Protein AF-A0PY16-F1 (afdb_monomer)

Organism: Clostridium novyi (strain NT) (NCBI:txid386415)

Structure (mmCIF, N/CA/C/O backbone):
data_AF-A0PY16-F1
#
_entry.id   AF-A0PY16-F1
#
loop_
_atom_site.group_PDB
_atom_site.id
_atom_site.type_symbol
_atom_site.label_atom_id
_atom_site.label_alt_id
_atom_site.label_comp_id
_atom_site.label_asym_id
_atom_site.label_entity_id
_atom_site.label_seq_id
_atom_site.pdbx_PDB_ins_code
_atom_site.Cartn_x
_atom_site.Cartn_y
_atom_site.Cartn_z
_atom_site.occupancy
_atom_site.B_iso_or_equiv
_atom_site.auth_seq_id
_atom_site.auth_comp_id
_atom_site.auth_asym_id
_atom_site.auth_atom_id
_atom_site.pdbx_PDB_model_num
ATOM 1 N N . MET A 1 1 ? 17.185 -15.124 4.525 1.00 49.78 1 MET A N 1
ATOM 2 C CA . MET A 1 1 ? 16.261 -14.874 5.662 1.00 49.78 1 MET A CA 1
ATOM 3 C C . MET A 1 1 ? 16.586 -13.587 6.422 1.00 49.78 1 MET A C 1
ATOM 5 O O . MET A 1 1 ? 15.640 -12.938 6.847 1.00 49.78 1 MET A O 1
ATOM 9 N N . SER A 1 2 ? 17.857 -13.184 6.579 1.00 60.91 2 SER A N 1
ATOM 10 C CA . SER A 1 2 ? 18.231 -11.914 7.241 1.00 60.91 2 SER A CA 1
ATOM 11 C C . SER A 1 2 ? 17.640 -10.674 6.563 1.00 60.91 2 SER A C 1
ATOM 13 O O . SER A 1 2 ? 17.243 -9.736 7.236 1.00 60.91 2 SER A O 1
ATOM 15 N N . ASP A 1 3 ? 17.513 -10.705 5.242 1.00 62.47 3 ASP A N 1
ATOM 16 C CA . ASP A 1 3 ? 17.074 -9.577 4.417 1.00 62.47 3 ASP A CA 1
ATOM 17 C C . ASP A 1 3 ? 15.603 -9.182 4.597 1.00 62.47 3 ASP A C 1
ATOM 19 O O . ASP A 1 3 ? 15.263 -8.004 4.697 1.00 62.47 3 ASP A O 1
ATOM 23 N N . ILE A 1 4 ? 14.713 -10.171 4.711 1.00 62.31 4 ILE A N 1
ATOM 24 C CA . ILE A 1 4 ? 13.287 -9.930 4.974 1.00 62.31 4 ILE A CA 1
ATOM 25 C C . ILE A 1 4 ? 13.120 -9.353 6.382 1.00 62.31 4 ILE A C 1
ATOM 27 O O . ILE A 1 4 ? 12.381 -8.394 6.588 1.00 62.31 4 ILE A O 1
ATOM 31 N N . VAL A 1 5 ? 13.858 -9.900 7.350 1.00 68.94 5 VAL A N 1
ATOM 32 C CA . VAL A 1 5 ? 13.837 -9.441 8.742 1.00 68.94 5 VAL A CA 1
ATOM 33 C C . VAL A 1 5 ? 14.320 -7.989 8.841 1.00 68.94 5 VAL A C 1
ATOM 35 O O . VAL A 1 5 ? 13.646 -7.176 9.470 1.00 68.94 5 VAL A O 1
ATOM 38 N N . SER A 1 6 ? 15.399 -7.626 8.144 1.00 73.00 6 SER A N 1
ATOM 39 C CA . SER A 1 6 ? 15.928 -6.253 8.109 1.00 73.00 6 SER A CA 1
ATOM 40 C C . SER A 1 6 ? 14.952 -5.220 7.544 1.00 73.00 6 SER A C 1
ATOM 42 O O . SER A 1 6 ? 15.006 -4.060 7.938 1.00 73.00 6 SER A O 1
ATOM 44 N N . ASN A 1 7 ? 14.034 -5.628 6.666 1.00 69.56 7 ASN A N 1
ATOM 45 C CA . ASN A 1 7 ? 13.058 -4.724 6.063 1.00 69.56 7 ASN A CA 1
ATOM 46 C C . ASN A 1 7 ? 11.702 -4.689 6.790 1.00 69.56 7 ASN A C 1
ATOM 48 O O . ASN A 1 7 ? 10.999 -3.680 6.749 1.00 69.56 7 ASN A O 1
ATOM 52 N N . VAL A 1 8 ? 11.330 -5.765 7.488 1.00 75.88 8 VAL A N 1
ATOM 53 C CA . VAL A 1 8 ? 10.088 -5.829 8.278 1.00 75.88 8 VAL A CA 1
ATOM 54 C C . VAL A 1 8 ? 10.267 -5.183 9.656 1.00 75.88 8 VAL A C 1
ATOM 56 O O . VAL A 1 8 ? 9.345 -4.530 10.147 1.00 75.88 8 VAL A O 1
ATOM 59 N N . ILE A 1 9 ? 11.455 -5.296 10.266 1.00 84.12 9 ILE A N 1
ATOM 60 C CA . ILE A 1 9 ? 11.765 -4.696 11.577 1.00 84.12 9 ILE A CA 1
ATOM 61 C C . ILE A 1 9 ? 11.457 -3.189 11.627 1.00 84.12 9 ILE A C 1
ATOM 63 O O . ILE A 1 9 ? 10.772 -2.777 12.563 1.00 84.12 9 ILE A O 1
ATOM 67 N N . PRO A 1 10 ? 11.881 -2.356 10.655 1.00 85.19 10 PRO A N 1
ATOM 68 C CA . PRO A 1 10 ? 11.582 -0.926 10.663 1.00 85.19 10 PRO A CA 1
ATOM 69 C C . PRO A 1 10 ? 10.081 -0.631 10.693 1.00 85.19 10 PRO A C 1
ATOM 71 O O . PRO A 1 10 ? 9.645 0.255 11.424 1.00 85.19 10 PRO A O 1
ATOM 74 N N . ILE A 1 11 ? 9.284 -1.403 9.946 1.00 82.44 11 ILE A N 1
ATOM 75 C CA . ILE A 1 11 ? 7.826 -1.241 9.878 1.00 82.44 11 ILE A CA 1
ATOM 76 C C . ILE A 1 11 ? 7.203 -1.577 11.234 1.00 82.44 11 ILE A C 1
ATOM 78 O O . ILE A 1 11 ? 6.407 -0.803 11.762 1.00 82.44 11 ILE A O 1
ATOM 82 N N . VAL A 1 12 ? 7.600 -2.704 11.830 1.00 85.00 12 VAL A N 1
ATOM 83 C CA . VAL A 1 12 ? 7.107 -3.128 13.148 1.00 85.00 12 VAL A CA 1
ATOM 84 C C . VAL A 1 12 ? 7.503 -2.120 14.230 1.00 85.00 12 VAL A C 1
ATOM 86 O O . VAL A 1 12 ? 6.663 -1.741 15.044 1.00 85.00 12 VAL A O 1
ATOM 89 N N . LEU A 1 13 ? 8.744 -1.625 14.214 1.00 88.88 13 LEU A N 1
ATOM 90 C CA . LEU A 1 13 ? 9.211 -0.597 15.148 1.00 88.88 13 LEU A CA 1
ATOM 91 C C . LEU A 1 13 ? 8.418 0.705 15.009 1.00 88.88 13 LEU A C 1
ATOM 93 O O . LEU A 1 13 ? 8.027 1.281 16.022 1.00 88.88 13 LEU A O 1
ATOM 97 N N . LEU A 1 14 ? 8.128 1.142 13.781 1.00 86.81 14 LEU A N 1
ATOM 98 C CA . LEU A 1 14 ? 7.287 2.312 13.517 1.00 86.81 14 LEU A CA 1
ATOM 99 C C . LEU A 1 14 ? 5.862 2.134 14.048 1.00 86.81 14 LEU A C 1
ATOM 101 O O . LEU A 1 14 ? 5.330 3.052 14.670 1.00 86.81 14 LEU A O 1
ATOM 105 N N . ILE A 1 15 ? 5.254 0.958 13.856 1.00 87.19 15 ILE A N 1
ATOM 106 C CA . ILE A 1 15 ? 3.916 0.651 14.388 1.00 87.19 15 ILE A CA 1
ATOM 107 C C . ILE A 1 15 ? 3.931 0.694 15.921 1.00 87.19 15 ILE A C 1
ATOM 109 O O . ILE A 1 15 ? 3.083 1.350 16.528 1.00 87.19 15 ILE A O 1
ATOM 113 N N . CYS A 1 16 ? 4.918 0.054 16.554 1.00 90.06 16 CYS A N 1
ATOM 114 C CA . CYS A 1 16 ? 5.086 0.075 18.007 1.00 90.06 16 CYS A CA 1
ATOM 115 C C . CYS A 1 16 ? 5.311 1.497 18.539 1.00 90.06 16 CYS A C 1
ATOM 117 O O . CYS A 1 16 ? 4.744 1.878 19.562 1.00 90.06 16 CYS A O 1
ATOM 119 N N . PHE A 1 17 ? 6.096 2.308 17.832 1.00 88.94 17 PHE A N 1
ATOM 120 C CA . PHE A 1 17 ? 6.335 3.701 18.187 1.00 88.94 17 PHE A CA 1
ATOM 121 C C . PHE A 1 17 ? 5.065 4.553 18.060 1.00 88.94 17 PHE A C 1
ATOM 123 O O . PHE A 1 17 ? 4.746 5.326 18.963 1.00 88.94 17 PHE A O 1
ATOM 130 N N . GLY A 1 18 ? 4.284 4.357 16.995 1.00 86.00 18 GLY A N 1
ATOM 131 C CA . GLY A 1 18 ? 2.977 4.994 16.831 1.00 86.00 18 GLY A CA 1
ATOM 132 C C . GLY A 1 18 ? 2.004 4.620 17.953 1.00 86.00 18 GLY A C 1
ATOM 133 O O . GLY A 1 18 ? 1.316 5.488 18.494 1.00 86.00 18 GLY A O 1
ATOM 134 N N . TYR A 1 19 ? 1.997 3.350 18.367 1.00 86.88 19 TYR A N 1
ATOM 135 C CA . TYR A 1 19 ? 1.224 2.896 19.522 1.00 86.88 19 TYR A CA 1
ATOM 136 C C . TYR A 1 19 ? 1.684 3.569 20.823 1.00 86.88 19 TYR A C 1
ATOM 138 O O . TYR A 1 19 ? 0.854 4.029 21.603 1.00 86.88 19 TYR A O 1
ATOM 146 N N . PHE A 1 20 ? 2.996 3.697 21.040 1.00 88.62 20 PHE A N 1
ATOM 147 C CA . PHE A 1 20 ? 3.558 4.355 22.221 1.00 88.62 20 PHE A CA 1
ATOM 148 C C . PHE A 1 20 ? 3.207 5.848 22.300 1.00 88.62 20 PHE A C 1
ATOM 150 O O . PHE A 1 20 ? 2.862 6.345 23.372 1.00 88.62 20 PHE A O 1
ATOM 157 N N . ILE A 1 21 ? 3.243 6.559 21.169 1.00 86.81 21 ILE A N 1
ATOM 158 C CA . ILE A 1 21 ? 2.816 7.963 21.086 1.00 86.81 21 ILE A CA 1
ATOM 159 C C . ILE A 1 21 ? 1.330 8.104 21.429 1.00 86.81 21 ILE A C 1
ATOM 161 O O . ILE A 1 21 ? 0.960 9.019 22.165 1.00 86.81 21 ILE A O 1
ATOM 165 N N . ARG A 1 22 ? 0.491 7.184 20.933 1.00 81.75 22 ARG A N 1
ATOM 166 C CA . ARG A 1 22 ? -0.944 7.159 21.241 1.00 81.75 22 ARG A CA 1
ATOM 167 C C . ARG A 1 22 ? -1.204 6.859 22.715 1.00 81.75 22 ARG A C 1
ATOM 169 O O . ARG A 1 22 ? -2.046 7.505 23.317 1.00 81.75 22 ARG A O 1
ATOM 176 N N . TYR A 1 23 ? -0.464 5.919 23.301 1.00 80.81 23 TYR A N 1
ATOM 177 C CA . TYR A 1 23 ? -0.581 5.580 24.721 1.00 80.81 23 TYR A CA 1
ATOM 178 C C . TYR A 1 23 ? -0.240 6.761 25.643 1.00 80.81 23 TYR A C 1
ATOM 180 O O . TYR A 1 23 ? -0.782 6.869 26.737 1.00 80.81 23 TYR A O 1
ATOM 188 N N . LYS A 1 24 ? 0.653 7.657 25.208 1.00 84.94 24 LYS A N 1
ATOM 189 C CA . LYS A 1 24 ? 1.035 8.858 25.961 1.00 84.94 24 LYS A CA 1
ATOM 190 C C . LYS A 1 24 ? 0.152 10.084 25.696 1.00 84.94 24 LYS A C 1
ATOM 192 O O . LYS A 1 24 ? 0.497 11.149 26.199 1.00 84.94 24 LYS A O 1
ATOM 197 N N . ASP A 1 25 ? -0.906 9.966 24.885 1.00 79.56 25 ASP A N 1
ATOM 198 C CA . ASP A 1 25 ? -1.737 11.094 24.416 1.00 79.56 25 ASP A CA 1
ATOM 199 C C . ASP A 1 25 ? -0.906 12.281 23.879 1.00 79.56 25 ASP A C 1
ATOM 201 O O . ASP A 1 25 ? -1.304 13.443 23.913 1.00 79.56 25 ASP A O 1
ATOM 205 N N . MET A 1 26 ? 0.289 11.987 23.351 1.00 81.12 26 MET A N 1
ATOM 206 C CA . MET A 1 26 ? 1.243 13.009 22.906 1.00 81.12 26 MET A CA 1
ATOM 207 C C . MET A 1 26 ? 0.754 13.745 21.649 1.00 81.12 26 MET A C 1
ATOM 209 O O . MET A 1 26 ? 1.232 14.835 21.342 1.00 81.12 26 MET A O 1
ATOM 213 N N . LEU A 1 27 ? -0.175 13.130 20.911 1.00 81.56 27 LEU A N 1
ATOM 214 C CA . LEU A 1 27 ? -0.834 13.683 19.735 1.00 81.56 27 LEU A CA 1
ATOM 215 C C . LEU A 1 27 ? -2.341 13.682 19.976 1.00 81.56 27 LEU A C 1
ATOM 217 O O . LEU A 1 27 ? -2.953 12.619 20.062 1.00 81.56 27 LEU A O 1
ATOM 221 N N . THR A 1 28 ? -2.936 14.870 20.028 1.00 85.19 28 THR A N 1
ATOM 222 C CA . THR A 1 28 ? -4.392 15.016 20.093 1.00 85.19 28 THR A CA 1
ATOM 223 C C . THR A 1 28 ? -5.049 14.495 18.813 1.00 85.19 28 THR A C 1
ATOM 225 O O . THR A 1 28 ? -4.438 14.472 17.737 1.00 85.19 28 THR A O 1
ATOM 228 N N . GLU A 1 29 ? -6.319 14.089 18.904 1.00 84.19 29 GLU A N 1
ATOM 229 C CA . GLU A 1 29 ? -7.056 13.561 17.748 1.00 84.19 29 GLU A CA 1
ATOM 230 C C . GLU A 1 29 ? -7.085 14.532 16.561 1.00 84.19 29 GLU A C 1
ATOM 232 O O . GLU A 1 29 ? -7.016 14.101 15.409 1.00 84.19 29 GLU A O 1
ATOM 237 N N . ASP A 1 30 ? -7.142 15.838 16.824 1.00 85.44 30 ASP A N 1
ATOM 238 C CA . ASP A 1 30 ? -7.157 16.867 15.782 1.00 85.44 30 ASP A CA 1
ATOM 239 C C . ASP A 1 30 ? -5.823 16.951 15.035 1.00 85.44 30 ASP A C 1
ATOM 241 O O . ASP A 1 30 ? -5.801 17.045 13.805 1.00 85.44 30 ASP A O 1
ATOM 245 N N . VAL A 1 31 ? -4.703 16.820 15.752 1.00 87.19 31 VAL A N 1
ATOM 246 C CA . VAL A 1 31 ? -3.371 16.756 15.137 1.00 87.19 31 VAL A CA 1
ATOM 247 C C . VAL A 1 31 ? -3.234 15.473 14.318 1.00 87.19 31 VAL A C 1
ATOM 249 O O . VAL A 1 31 ? -2.752 15.516 13.187 1.00 87.19 31 VAL A O 1
ATOM 252 N N . MET A 1 32 ? -3.729 14.339 14.824 1.00 85.44 32 MET A N 1
ATOM 253 C CA . MET A 1 32 ? -3.724 13.072 14.085 1.00 85.44 32 MET A CA 1
ATOM 254 C C . MET A 1 32 ? -4.561 13.148 12.798 1.00 85.44 32 MET A C 1
ATOM 256 O O . MET A 1 32 ? -4.142 12.643 11.753 1.00 85.44 32 MET A O 1
ATOM 260 N N . LYS A 1 33 ? -5.725 13.811 12.837 1.00 87.19 33 LYS A N 1
ATOM 261 C CA . LYS A 1 33 ? -6.545 14.082 11.644 1.00 87.19 33 LYS A CA 1
ATOM 262 C C . LYS A 1 33 ? -5.799 14.965 10.643 1.00 87.19 33 LYS A C 1
ATOM 264 O O . LYS A 1 33 ? -5.798 14.645 9.455 1.00 87.19 33 LYS A O 1
ATOM 269 N N . GLY A 1 34 ? -5.132 16.022 11.110 1.00 88.50 34 GLY A N 1
ATOM 270 C CA . GLY A 1 34 ? -4.319 16.906 10.271 1.00 88.50 34 GLY A CA 1
ATOM 271 C C . GLY A 1 34 ? -3.166 16.173 9.579 1.00 88.50 34 GLY A C 1
ATOM 272 O O . GLY A 1 34 ? -3.021 16.263 8.361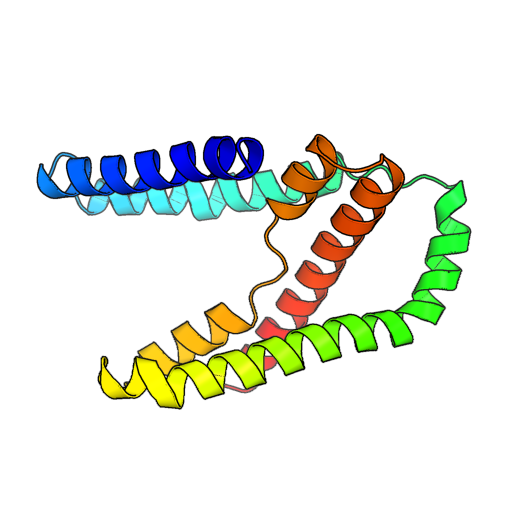 1.00 88.50 34 GLY A O 1
ATOM 273 N N . ILE A 1 35 ? -2.404 15.371 10.331 1.00 86.94 35 ILE A N 1
ATOM 274 C CA . ILE A 1 35 ? -1.311 14.548 9.789 1.00 86.94 35 ILE A CA 1
ATOM 275 C C . ILE A 1 35 ? -1.852 13.558 8.754 1.00 86.94 35 ILE A C 1
ATOM 277 O O . ILE A 1 35 ? -1.312 13.462 7.653 1.00 86.94 35 ILE A O 1
ATOM 281 N N . LYS A 1 36 ? -2.950 12.854 9.061 1.00 83.88 36 LYS A N 1
ATOM 282 C CA . LYS A 1 36 ? -3.566 11.906 8.123 1.00 83.88 36 LYS A CA 1
ATOM 283 C C . LYS A 1 36 ? -3.996 12.593 6.825 1.00 83.88 36 LYS A C 1
ATOM 285 O O . LYS A 1 36 ? -3.787 12.031 5.755 1.00 83.88 36 LYS A O 1
ATOM 290 N N . LYS A 1 37 ? -4.547 13.806 6.907 1.00 88.94 37 LYS A N 1
ATOM 291 C CA . LYS A 1 37 ? -4.948 14.580 5.729 1.00 88.94 37 LYS A CA 1
ATOM 292 C C . LYS A 1 37 ? -3.755 14.919 4.834 1.00 88.94 37 LYS A C 1
ATOM 294 O O . LYS A 1 37 ? -3.838 14.724 3.633 1.00 88.94 37 LYS A O 1
ATOM 299 N N . ILE A 1 38 ? -2.626 15.332 5.411 1.00 88.81 38 ILE A N 1
ATOM 300 C CA . ILE A 1 38 ? -1.384 15.583 4.656 1.00 88.81 38 ILE A CA 1
ATOM 301 C C . ILE A 1 38 ? -0.908 14.308 3.949 1.00 88.81 38 ILE A C 1
ATOM 303 O O . ILE A 1 38 ? -0.571 14.342 2.767 1.00 88.81 38 ILE A O 1
ATOM 307 N N . VAL A 1 39 ? -0.913 13.172 4.650 1.00 85.00 39 VAL A N 1
ATOM 308 C CA . VAL A 1 39 ? -0.495 11.891 4.063 1.00 85.00 39 VAL A CA 1
ATOM 309 C C . VAL A 1 39 ? -1.393 11.510 2.884 1.00 85.00 39 VAL A C 1
ATOM 311 O O . VAL A 1 39 ? -0.888 11.113 1.836 1.00 85.00 39 VAL A O 1
ATOM 314 N N . ILE A 1 40 ? -2.712 11.648 3.037 1.00 82.06 40 ILE A N 1
ATOM 315 C CA . ILE A 1 40 ? -3.678 11.249 2.008 1.00 82.06 40 ILE A CA 1
ATOM 316 C C . ILE A 1 40 ? -3.683 12.222 0.822 1.00 82.06 40 ILE A C 1
ATOM 318 O O . ILE A 1 40 ? -3.642 11.771 -0.318 1.00 82.06 40 ILE A O 1
ATOM 322 N N . ASP A 1 41 ? -3.700 13.530 1.073 1.00 82.50 41 ASP A N 1
ATOM 323 C CA . ASP A 1 41 ? -3.899 14.541 0.027 1.00 82.50 41 ASP A CA 1
ATOM 324 C C . ASP A 1 41 ? -2.595 14.909 -0.699 1.00 82.50 41 ASP A C 1
ATOM 326 O O . ASP A 1 41 ? -2.636 15.377 -1.834 1.00 82.50 41 ASP A O 1
ATOM 330 N N . ILE A 1 42 ? -1.434 14.721 -0.058 1.00 83.00 42 ILE A N 1
ATOM 331 C CA . ILE A 1 42 ? -0.132 15.138 -0.602 1.00 83.00 42 ILE A CA 1
ATOM 332 C C . ILE A 1 42 ? 0.777 13.932 -0.812 1.00 83.00 42 ILE A C 1
ATOM 334 O O . ILE A 1 42 ? 1.234 13.700 -1.931 1.00 83.00 42 ILE A O 1
ATOM 338 N N . SER 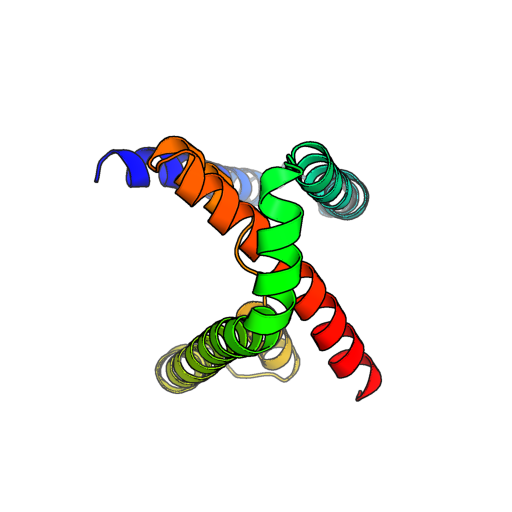A 1 43 ? 1.049 13.149 0.237 1.00 79.50 43 SER A N 1
ATOM 339 C CA . SER A 1 43 ? 2.042 12.070 0.145 1.00 79.50 43 SER A CA 1
ATOM 340 C C . SER A 1 43 ? 1.604 10.947 -0.794 1.00 79.50 43 SER A C 1
ATOM 342 O O . SER A 1 43 ? 2.419 10.502 -1.597 1.00 79.50 43 SER A O 1
ATOM 344 N N . LEU A 1 44 ? 0.340 10.506 -0.744 1.00 73.00 44 LEU A N 1
ATOM 345 C CA . LEU A 1 44 ? -0.155 9.444 -1.630 1.00 73.00 44 LEU A CA 1
ATOM 346 C C . LEU A 1 44 ? -0.089 9.845 -3.121 1.00 73.00 44 LEU A C 1
ATOM 348 O O . LEU A 1 44 ? 0.526 9.100 -3.889 1.00 73.00 44 LEU A O 1
ATOM 352 N N . PRO A 1 45 ? -0.618 11.010 -3.556 1.00 73.38 45 PRO A N 1
ATOM 353 C CA . PRO A 1 45 ? -0.447 11.473 -4.932 1.00 73.38 45 PRO A CA 1
ATOM 354 C C . PRO A 1 45 ? 1.015 11.679 -5.327 1.00 73.38 45 PRO A C 1
ATOM 356 O O . PRO A 1 45 ? 1.391 11.338 -6.445 1.00 73.38 45 PRO A O 1
ATOM 359 N N . ALA A 1 46 ? 1.853 12.198 -4.424 1.00 73.50 46 ALA A N 1
ATOM 360 C CA . ALA A 1 46 ? 3.272 12.404 -4.699 1.00 73.50 46 ALA A CA 1
ATOM 361 C C . ALA A 1 46 ? 4.009 11.080 -4.928 1.00 73.50 46 ALA A C 1
ATOM 363 O O . ALA A 1 46 ? 4.803 10.989 -5.857 1.00 73.50 46 ALA A O 1
ATOM 364 N N . ILE A 1 47 ? 3.727 10.043 -4.133 1.00 70.12 47 ILE A N 1
ATOM 365 C CA . ILE A 1 47 ? 4.309 8.709 -4.327 1.00 70.12 47 ILE A CA 1
ATOM 366 C C . ILE A 1 47 ? 3.879 8.140 -5.677 1.00 70.12 47 ILE A C 1
ATOM 368 O O . ILE A 1 47 ? 4.738 7.707 -6.438 1.00 70.12 47 ILE A O 1
ATOM 372 N N . LEU A 1 48 ? 2.585 8.207 -6.012 1.00 62.81 48 LEU A N 1
ATOM 373 C CA . LEU A 1 48 ? 2.092 7.780 -7.325 1.00 62.81 48 LEU A CA 1
ATOM 374 C C . LEU A 1 48 ? 2.808 8.527 -8.454 1.00 62.81 48 LEU A C 1
ATOM 376 O O . LEU A 1 48 ? 3.268 7.911 -9.411 1.00 62.81 48 LEU A O 1
ATOM 380 N N . PHE A 1 49 ? 2.950 9.845 -8.324 1.00 71.44 49 PHE A N 1
ATOM 381 C CA . PHE A 1 49 ? 3.643 10.673 -9.304 1.00 71.44 49 PHE A CA 1
ATOM 382 C C . PHE A 1 49 ? 5.124 1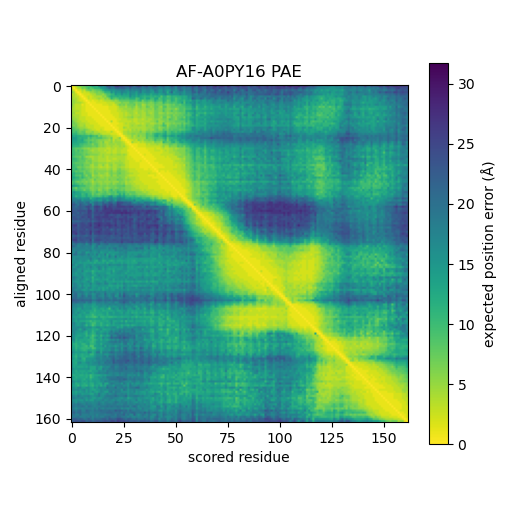0.299 -9.440 1.00 71.44 49 PHE A C 1
ATOM 384 O O . PHE A 1 49 ? 5.614 10.156 -10.554 1.00 71.44 49 PHE A O 1
ATOM 391 N N . ILE A 1 50 ? 5.830 10.075 -8.329 1.00 65.25 50 ILE A N 1
ATOM 392 C CA . ILE A 1 50 ? 7.227 9.617 -8.320 1.00 65.25 50 ILE A CA 1
ATOM 393 C C . ILE A 1 50 ? 7.347 8.242 -8.985 1.00 65.25 50 ILE A C 1
ATOM 395 O O . ILE A 1 50 ? 8.279 8.023 -9.756 1.00 6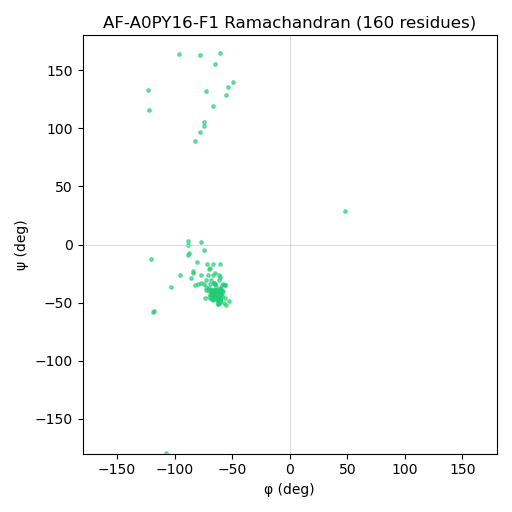5.25 50 ILE A O 1
ATOM 399 N N . THR A 1 51 ? 6.413 7.325 -8.726 1.00 62.53 51 THR A N 1
ATOM 400 C CA . THR A 1 51 ? 6.360 6.017 -9.392 1.00 62.53 51 THR A CA 1
ATOM 401 C C . THR A 1 51 ? 6.166 6.172 -10.900 1.00 62.53 51 THR A C 1
ATOM 403 O O . THR A 1 51 ? 6.869 5.516 -11.661 1.00 62.53 51 THR A O 1
ATOM 406 N N . PHE A 1 52 ? 5.286 7.076 -11.342 1.00 62.41 52 PHE A N 1
ATOM 407 C CA . PHE A 1 52 ? 5.096 7.369 -12.766 1.00 62.41 52 PHE A CA 1
ATOM 408 C C . PHE A 1 52 ? 6.309 8.051 -13.412 1.00 62.41 52 PHE A C 1
ATOM 410 O O . PHE A 1 52 ? 6.642 7.734 -14.546 1.00 62.41 52 PHE A O 1
ATOM 417 N N . VAL A 1 53 ? 6.984 8.974 -12.723 1.00 67.25 53 VAL A N 1
ATOM 418 C CA . VAL A 1 53 ? 8.155 9.690 -13.264 1.00 67.25 53 VAL A CA 1
ATOM 419 C C . VAL A 1 53 ? 9.386 8.790 -13.352 1.00 67.25 53 VAL A C 1
ATOM 421 O O . VAL A 1 53 ? 10.124 8.864 -14.328 1.00 67.25 53 VAL A O 1
ATOM 424 N N . ASN A 1 54 ? 9.598 7.919 -12.362 1.00 61.69 54 ASN A N 1
ATOM 425 C CA . ASN A 1 54 ? 10.680 6.929 -12.386 1.00 61.69 54 ASN A CA 1
ATOM 426 C C . ASN A 1 54 ? 10.373 5.731 -13.299 1.00 61.69 54 ASN A C 1
ATOM 428 O O . ASN A 1 54 ? 11.159 4.787 -13.370 1.00 61.69 54 ASN A O 1
ATOM 432 N N . MET A 1 55 ? 9.229 5.740 -13.984 1.00 63.81 55 MET A N 1
ATOM 433 C CA . MET A 1 55 ? 8.887 4.727 -14.967 1.00 63.81 55 MET A CA 1
ATOM 434 C C . MET A 1 55 ? 9.713 4.960 -16.239 1.00 63.81 55 MET A C 1
ATOM 436 O O . MET A 1 55 ? 9.414 5.831 -17.055 1.00 63.81 55 MET A O 1
ATOM 440 N N . GLU A 1 56 ? 10.763 4.165 -16.433 1.00 56.22 56 GLU A N 1
ATOM 441 C CA . GLU A 1 56 ? 11.528 4.174 -17.679 1.00 56.22 56 GLU A CA 1
ATOM 442 C C . GLU A 1 56 ? 10.779 3.406 -18.776 1.00 56.22 56 GLU A C 1
ATOM 444 O O . GLU A 1 56 ? 10.867 2.184 -18.895 1.00 56.22 56 GLU A O 1
ATOM 449 N N . ILE A 1 57 ? 10.048 4.126 -19.628 1.00 53.41 57 ILE A N 1
ATOM 450 C CA .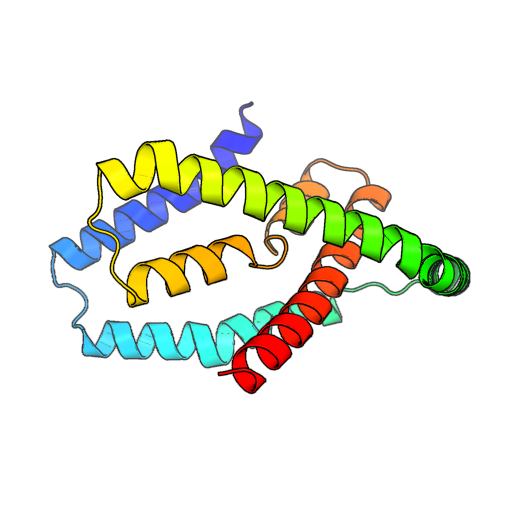 ILE A 1 57 ? 9.428 3.533 -20.818 1.00 53.41 57 ILE A CA 1
ATOM 451 C C . ILE A 1 57 ? 10.477 3.446 -21.940 1.00 53.41 57 ILE A C 1
ATOM 453 O O . ILE A 1 57 ? 10.621 4.370 -22.746 1.00 53.41 57 ILE A O 1
ATOM 457 N N . ARG A 1 58 ? 11.242 2.342 -22.015 1.00 52.97 58 ARG A N 1
ATOM 458 C CA . ARG A 1 58 ? 12.177 2.120 -23.140 1.00 52.97 58 ARG A CA 1
ATOM 459 C C . ARG A 1 58 ? 11.414 1.763 -24.424 1.00 52.97 58 ARG A C 1
ATOM 461 O O . ARG A 1 58 ? 10.565 0.875 -24.437 1.00 52.97 58 ARG A O 1
ATOM 468 N N . LYS A 1 59 ? 11.754 2.430 -25.538 1.00 54.38 59 LYS A N 1
ATOM 469 C CA . LYS A 1 59 ? 11.112 2.260 -26.864 1.00 54.38 59 LYS A CA 1
ATOM 470 C C . LYS A 1 59 ? 11.247 0.845 -27.441 1.00 54.38 59 LYS A C 1
ATOM 472 O O . LYS A 1 59 ? 10.381 0.413 -28.196 1.00 54.38 59 LYS A O 1
ATOM 477 N N . GLU A 1 60 ? 12.287 0.114 -27.055 1.00 58.09 60 GLU A N 1
ATOM 478 C CA . GLU A 1 60 ? 12.491 -1.297 -27.418 1.00 58.09 60 GLU A CA 1
ATOM 479 C C . GLU A 1 60 ? 11.426 -2.213 -26.790 1.00 58.09 60 GLU A C 1
ATOM 481 O O . GLU A 1 60 ? 11.035 -3.209 -27.397 1.00 58.09 60 GLU A O 1
ATOM 486 N N . TYR A 1 61 ? 10.838 -1.814 -25.654 1.00 54.19 61 TYR A N 1
ATOM 487 C CA . TYR A 1 61 ? 9.678 -2.484 -25.073 1.00 54.19 61 TYR A CA 1
ATOM 488 C C . TYR A 1 61 ? 8.348 -1.958 -25.590 1.00 54.19 61 TYR A C 1
ATOM 490 O O . TYR A 1 61 ? 7.333 -2.484 -25.179 1.00 54.19 61 TYR A O 1
ATOM 498 N N . PHE A 1 62 ? 8.282 -0.969 -26.483 1.00 51.81 62 PHE A N 1
ATOM 499 C CA . PHE A 1 62 ? 6.995 -0.454 -26.980 1.00 51.81 62 PHE A CA 1
ATOM 500 C C . PHE A 1 62 ? 6.332 -1.429 -27.967 1.00 51.81 62 PHE A C 1
ATOM 502 O O . PHE A 1 62 ? 5.113 -1.589 -27.979 1.00 51.81 62 PHE A O 1
ATOM 509 N N . VAL A 1 63 ? 7.141 -2.143 -28.757 1.00 57.03 63 VAL A N 1
ATOM 510 C CA . VAL A 1 63 ? 6.677 -3.248 -29.615 1.00 57.03 63 VAL A CA 1
ATOM 511 C C . VAL A 1 63 ? 6.295 -4.455 -28.758 1.00 57.03 63 VAL A C 1
ATOM 513 O O . VAL A 1 63 ? 5.256 -5.068 -28.991 1.00 57.03 63 VAL A O 1
ATOM 516 N N . ILE A 1 64 ? 7.072 -4.729 -27.703 1.00 53.94 64 ILE A N 1
ATOM 517 C CA . ILE A 1 64 ? 6.725 -5.721 -26.678 1.00 53.94 64 ILE A CA 1
ATOM 518 C C . ILE A 1 64 ? 5.472 -5.288 -25.917 1.00 53.94 64 ILE A C 1
ATOM 520 O O . ILE A 1 64 ? 4.680 -6.156 -25.605 1.00 53.94 64 ILE A O 1
ATOM 524 N N . MET A 1 65 ? 5.237 -3.991 -25.692 1.00 48.59 65 MET A N 1
ATOM 525 C CA . MET A 1 65 ? 4.076 -3.389 -25.023 1.00 48.59 65 MET A CA 1
ATOM 526 C C . MET A 1 65 ? 2.821 -3.548 -25.872 1.00 48.59 65 MET A C 1
ATOM 528 O O . MET A 1 65 ? 1.790 -3.944 -25.363 1.00 48.59 65 MET A O 1
ATOM 532 N N . ILE A 1 66 ? 2.897 -3.309 -27.182 1.00 53.16 66 ILE A N 1
ATOM 533 C CA . ILE A 1 66 ? 1.776 -3.534 -28.108 1.00 53.16 66 ILE A CA 1
ATOM 534 C C . ILE A 1 66 ? 1.492 -5.038 -28.266 1.00 53.16 66 ILE A C 1
ATOM 536 O O . ILE A 1 66 ? 0.333 -5.453 -28.239 1.00 53.16 66 ILE A O 1
ATOM 540 N N . ALA A 1 67 ? 2.529 -5.879 -28.329 1.00 54.91 67 ALA A N 1
ATOM 541 C CA . ALA A 1 67 ? 2.377 -7.333 -28.262 1.00 54.91 67 ALA A CA 1
ATOM 542 C C . ALA A 1 67 ? 1.840 -7.795 -26.891 1.00 54.91 67 ALA A C 1
ATOM 544 O O . ALA A 1 67 ? 1.027 -8.716 -26.826 1.00 54.91 67 ALA A O 1
ATOM 545 N N . THR A 1 68 ? 2.209 -7.117 -25.799 1.00 50.31 68 THR A N 1
ATOM 546 C CA . THR A 1 68 ? 1.676 -7.368 -24.455 1.00 50.31 68 THR A CA 1
ATOM 547 C C . THR A 1 68 ? 0.328 -6.729 -24.218 1.00 50.31 68 THR A C 1
ATOM 549 O O . THR A 1 68 ? -0.335 -7.179 -23.311 1.00 50.31 68 THR A O 1
ATOM 552 N N . VAL A 1 69 ? -0.144 -5.789 -25.037 1.00 51.97 69 VAL A N 1
ATOM 553 C CA . VAL A 1 69 ? -1.547 -5.351 -25.079 1.00 51.97 69 VAL A CA 1
ATOM 554 C C . VAL A 1 69 ? -2.412 -6.433 -25.731 1.00 51.97 69 VAL A C 1
ATOM 556 O O . VAL A 1 69 ? -3.547 -6.654 -25.323 1.00 51.97 69 VAL A O 1
ATOM 559 N N . PHE A 1 70 ? -1.856 -7.207 -26.663 1.00 53.84 70 PHE A N 1
ATOM 560 C CA . PHE A 1 70 ? -2.475 -8.455 -27.114 1.00 53.84 70 PHE A CA 1
ATOM 561 C C . PHE A 1 70 ? -2.373 -9.567 -26.049 1.00 53.84 70 PHE A C 1
ATOM 563 O O . PHE A 1 70 ? -3.341 -10.293 -25.829 1.00 53.84 70 PHE A O 1
ATOM 570 N N . LEU A 1 71 ? -1.264 -9.642 -25.295 1.00 51.50 71 LEU A N 1
ATOM 571 C CA . LEU A 1 71 ? -1.193 -10.435 -24.057 1.00 51.50 71 LEU A CA 1
ATOM 572 C C . LEU A 1 71 ? -1.931 -9.787 -22.876 1.00 51.50 71 LEU A C 1
ATOM 574 O O . LEU A 1 71 ? -2.040 -10.450 -21.860 1.00 51.50 71 LEU A O 1
ATOM 578 N N . LEU A 1 72 ? -2.491 -8.571 -22.951 1.00 51.44 72 LEU A N 1
ATOM 579 C CA . LEU A 1 72 ? -3.205 -7.942 -21.827 1.00 51.44 72 LEU A CA 1
ATOM 580 C C . LEU A 1 72 ? -4.512 -8.680 -21.593 1.00 51.44 72 LEU A C 1
ATOM 582 O O . LEU A 1 72 ? -5.018 -8.659 -20.484 1.00 51.44 72 LEU A O 1
ATOM 586 N N . PHE A 1 73 ? -5.018 -9.406 -22.589 1.00 55.81 73 PHE A N 1
ATOM 587 C CA . PHE A 1 73 ? -6.064 -10.404 -22.391 1.00 55.81 73 PHE A CA 1
ATOM 588 C C . PHE A 1 73 ? -5.584 -11.585 -21.524 1.00 55.81 73 PHE A C 1
ATOM 590 O O . PHE A 1 73 ? -6.311 -12.043 -20.646 1.00 55.81 73 PHE A O 1
ATOM 597 N N . ALA A 1 74 ? -4.337 -12.037 -21.698 1.00 53.12 74 ALA A N 1
ATOM 598 C CA . ALA A 1 74 ? -3.691 -13.035 -20.838 1.00 53.12 74 ALA A CA 1
ATOM 599 C C . ALA A 1 74 ? -3.212 -12.450 -19.488 1.00 53.12 74 ALA A C 1
ATOM 601 O O . ALA A 1 74 ? -3.161 -13.147 -18.479 1.00 53.12 74 ALA A O 1
ATOM 602 N N . PHE A 1 75 ? -2.918 -11.153 -19.425 1.00 52.97 75 PHE A N 1
ATOM 603 C CA . PHE A 1 75 ? -2.549 -10.436 -18.208 1.00 52.97 75 PHE A CA 1
ATOM 604 C C . PHE A 1 75 ? -3.788 -10.094 -17.377 1.00 52.97 75 PHE A C 1
ATOM 606 O O . PHE A 1 75 ? -3.757 -10.185 -16.156 1.00 52.97 75 PHE A O 1
ATOM 613 N N . TYR A 1 76 ? -4.920 -9.804 -18.024 1.00 62.09 76 TYR A N 1
ATOM 614 C CA . TYR A 1 76 ? -6.234 -9.756 -17.393 1.00 62.09 76 TYR A CA 1
ATOM 615 C C . TYR A 1 76 ? -6.568 -11.115 -16.792 1.00 62.09 76 TYR A C 1
ATOM 617 O O . TYR A 1 76 ? -7.079 -11.167 -15.685 1.00 62.09 76 TYR A O 1
ATOM 625 N N . PHE A 1 77 ? -6.206 -12.214 -17.461 1.00 62.91 77 PHE A N 1
ATOM 626 C CA . PHE A 1 77 ? -6.313 -13.551 -16.885 1.00 62.91 77 PHE A CA 1
ATOM 627 C C . PHE A 1 77 ? -5.407 -13.726 -15.654 1.00 62.91 77 PHE A C 1
ATOM 629 O O . PHE A 1 77 ? -5.869 -14.258 -14.651 1.00 62.91 77 PHE A O 1
ATOM 636 N N . PHE A 1 78 ? -4.176 -13.207 -15.655 1.00 62.62 78 PHE A N 1
ATOM 637 C CA . PHE A 1 78 ? -3.296 -13.247 -14.479 1.00 62.62 78 PHE A CA 1
ATOM 638 C C . PHE A 1 78 ? -3.828 -12.405 -13.304 1.00 62.62 78 PHE A C 1
ATOM 640 O O . PHE A 1 78 ? -3.910 -12.890 -12.177 1.00 62.62 78 PHE A O 1
ATOM 647 N N . VAL A 1 79 ? -4.279 -11.174 -13.565 1.00 68.94 79 VAL A N 1
ATOM 648 C CA . VAL A 1 79 ? -4.910 -10.296 -12.565 1.00 68.94 79 VAL A CA 1
ATOM 649 C C . VAL A 1 79 ? -6.236 -10.886 -12.076 1.00 68.94 79 VAL A C 1
ATOM 651 O O . VAL A 1 79 ? -6.515 -10.850 -10.879 1.00 68.94 79 VAL A O 1
ATOM 654 N N . ALA A 1 80 ? -7.031 -11.488 -12.962 1.00 76.06 80 ALA A N 1
ATOM 655 C CA . ALA A 1 80 ? -8.273 -12.169 -12.612 1.00 76.06 80 ALA A CA 1
ATOM 656 C C . ALA A 1 80 ? -8.006 -13.421 -11.774 1.00 76.06 80 ALA A C 1
ATOM 658 O O . ALA A 1 80 ? -8.709 -13.631 -10.789 1.00 76.06 80 ALA A O 1
ATOM 659 N N . ILE A 1 81 ? -6.976 -14.214 -12.091 1.00 78.06 81 IL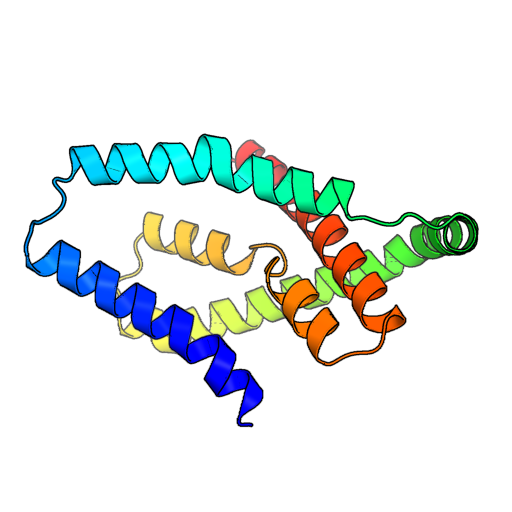E A N 1
ATOM 660 C CA . ILE A 1 81 ? -6.529 -15.328 -11.245 1.00 78.06 81 ILE A CA 1
ATOM 661 C C . ILE A 1 81 ? -6.113 -14.794 -9.881 1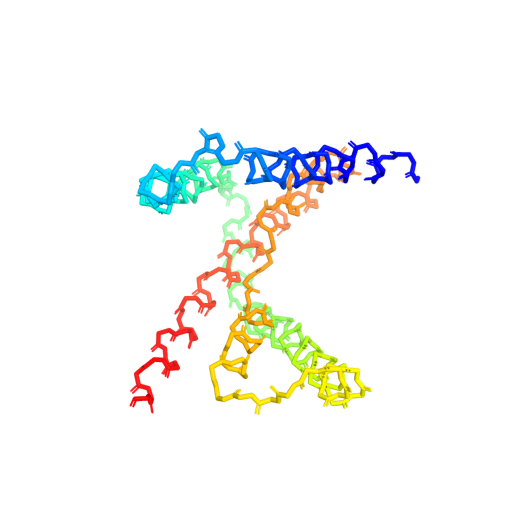.00 78.06 81 ILE A C 1
ATOM 663 O O . ILE A 1 81 ? -6.591 -15.303 -8.873 1.00 78.06 81 ILE A O 1
ATOM 667 N N . ARG A 1 82 ? -5.278 -13.750 -9.829 1.00 79.44 82 ARG A N 1
ATOM 668 C CA . ARG A 1 82 ? -4.825 -13.136 -8.576 1.00 79.44 82 ARG A CA 1
ATOM 669 C C . ARG A 1 82 ? -6.011 -12.709 -7.714 1.00 79.44 82 ARG A C 1
ATOM 671 O O . ARG A 1 82 ? -6.086 -13.089 -6.551 1.00 79.44 82 ARG A O 1
ATOM 678 N N . LEU A 1 83 ? -6.950 -11.953 -8.286 1.00 80.38 83 LEU A N 1
ATOM 679 C CA . LEU A 1 83 ? -8.151 -11.481 -7.595 1.00 80.38 83 LEU A CA 1
ATOM 680 C C . LEU A 1 83 ? -9.046 -12.644 -7.169 1.00 80.38 83 LEU A C 1
ATOM 682 O O . LEU A 1 83 ? -9.514 -12.658 -6.037 1.00 80.38 83 LEU A O 1
ATOM 686 N N . THR A 1 84 ? -9.232 -13.647 -8.026 1.00 85.00 84 THR A N 1
ATOM 687 C CA . THR A 1 84 ? -10.029 -14.838 -7.701 1.00 85.00 84 THR A CA 1
ATOM 688 C C . THR A 1 84 ? -9.406 -15.605 -6.540 1.00 85.00 84 THR A C 1
ATOM 690 O O . THR A 1 84 ? -10.099 -15.929 -5.582 1.00 85.00 84 THR A O 1
ATOM 693 N N . VAL A 1 85 ? -8.094 -15.847 -6.573 1.00 84.25 85 VAL A N 1
ATOM 694 C CA . VAL A 1 85 ? -7.365 -16.528 -5.497 1.00 84.25 85 VAL A CA 1
ATOM 695 C C . VAL A 1 85 ? -7.445 -15.723 -4.202 1.00 84.25 85 VAL A C 1
ATOM 697 O O . VAL A 1 85 ? -7.783 -16.290 -3.167 1.00 84.25 85 VAL A O 1
ATOM 700 N N . ILE A 1 86 ? -7.207 -14.408 -4.242 1.00 84.50 86 ILE A N 1
ATOM 701 C CA . ILE A 1 86 ? -7.271 -13.546 -3.051 1.00 84.50 86 ILE A CA 1
ATOM 702 C C . ILE A 1 86 ? -8.686 -13.507 -2.468 1.00 84.50 86 ILE A C 1
ATOM 704 O O . ILE A 1 86 ? -8.838 -13.614 -1.254 1.00 84.50 86 ILE A O 1
ATOM 708 N N . LEU A 1 87 ? -9.722 -13.393 -3.300 1.00 86.88 87 LEU A N 1
ATOM 709 C CA . LEU A 1 87 ? -11.108 -13.384 -2.835 1.00 86.88 87 LEU A CA 1
ATOM 710 C C . LEU A 1 87 ? -11.503 -14.740 -2.250 1.00 86.88 87 LEU A C 1
ATOM 712 O O . LEU A 1 87 ? -12.044 -14.786 -1.150 1.00 86.88 87 LEU A O 1
ATOM 716 N N . VAL A 1 88 ? -11.193 -15.848 -2.926 1.00 89.69 88 VAL A N 1
ATOM 717 C CA . VAL A 1 88 ? -11.521 -17.196 -2.438 1.00 89.69 88 VAL A CA 1
ATOM 718 C C . VAL A 1 88 ? -10.803 -17.484 -1.122 1.00 89.69 88 VAL A C 1
ATOM 720 O O . VAL A 1 88 ? -11.445 -17.845 -0.137 1.00 89.69 88 VAL A O 1
ATOM 723 N N . VAL A 1 89 ? -9.486 -17.280 -1.071 1.00 90.50 89 VAL A N 1
ATOM 724 C CA . VAL A 1 89 ? -8.687 -17.517 0.140 1.00 90.50 89 VAL A CA 1
ATOM 725 C C . VAL A 1 89 ? -9.090 -16.551 1.255 1.00 90.50 89 VAL A C 1
ATOM 727 O O . VAL A 1 89 ? -9.243 -16.970 2.401 1.00 90.50 89 VAL A O 1
ATOM 730 N N . GLY A 1 90 ? -9.320 -15.279 0.927 1.00 87.50 90 GLY A N 1
ATOM 731 C CA . GLY A 1 90 ? -9.742 -14.250 1.871 1.00 87.50 90 GLY A CA 1
ATOM 732 C C . GLY A 1 90 ? -11.099 -14.555 2.499 1.00 87.50 90 GLY A C 1
ATOM 733 O O . GLY A 1 90 ? -11.225 -14.556 3.719 1.00 87.50 90 GLY A O 1
ATOM 734 N N . TYR A 1 91 ? -12.115 -14.896 1.705 1.00 88.88 91 TYR A N 1
ATOM 735 C CA . TYR A 1 91 ? -13.431 -15.249 2.243 1.00 88.88 91 TYR A CA 1
ATOM 736 C C . TYR A 1 91 ? -13.435 -16.584 2.994 1.00 88.88 91 TYR A C 1
ATOM 738 O O . TYR A 1 91 ? -14.125 -16.693 4.008 1.00 88.88 91 TYR A O 1
ATOM 746 N N . LEU A 1 92 ? -12.634 -17.571 2.573 1.00 89.69 92 LEU A N 1
ATOM 747 C CA . LEU A 1 92 ? -12.431 -18.797 3.354 1.00 89.69 92 LEU A CA 1
ATOM 748 C C . LEU A 1 92 ? -11.827 -18.474 4.724 1.00 89.69 92 LEU A C 1
ATOM 750 O O . LEU A 1 92 ? -12.340 -18.923 5.747 1.00 89.69 92 LEU A O 1
ATOM 754 N N . PHE A 1 93 ? -10.779 -17.651 4.764 1.00 89.81 93 PHE A N 1
ATOM 755 C CA . PHE A 1 93 ? -10.171 -17.216 6.019 1.00 89.81 93 PHE A CA 1
ATOM 756 C C . PHE A 1 93 ? -11.151 -16.415 6.884 1.00 89.81 93 PHE A C 1
ATOM 758 O O . PHE A 1 93 ? -11.221 -16.623 8.097 1.00 89.81 93 PHE A O 1
ATOM 765 N N . LYS A 1 94 ? -11.958 -15.543 6.265 1.00 85.81 94 LYS A N 1
ATOM 766 C CA . LYS A 1 94 ? -13.005 -14.798 6.961 1.00 85.81 94 LYS A CA 1
ATOM 767 C C . LYS A 1 94 ? -13.981 -15.740 7.659 1.00 85.81 94 LYS A C 1
ATOM 769 O O . LYS A 1 94 ? -14.207 -15.593 8.854 1.00 85.81 94 LYS A O 1
ATOM 774 N N . PHE A 1 95 ? -14.489 -16.730 6.932 1.00 87.06 95 PHE A N 1
ATOM 775 C CA . PHE A 1 95 ? -15.461 -17.688 7.446 1.00 87.06 95 PHE A CA 1
ATOM 776 C C . PHE A 1 95 ? -14.887 -18.575 8.561 1.00 87.06 95 PHE A C 1
ATOM 778 O O . PHE A 1 95 ? -15.525 -18.768 9.593 1.00 87.06 95 PHE A O 1
ATOM 785 N N . PHE A 1 96 ? -13.671 -19.105 8.384 1.00 89.75 96 PHE A N 1
ATOM 786 C CA . PHE A 1 96 ? -13.074 -20.029 9.355 1.00 89.75 96 PHE A CA 1
ATOM 787 C C . PHE A 1 96 ? -12.528 -19.343 10.612 1.00 89.75 96 PHE A C 1
ATOM 789 O O . PHE A 1 96 ? -12.544 -19.945 11.689 1.00 89.75 96 PHE A O 1
ATOM 796 N N . VAL A 1 97 ? -12.012 -18.118 10.480 1.00 88.50 97 VAL A N 1
ATOM 797 C CA . VAL A 1 97 ? -11.252 -17.446 11.544 1.00 88.50 97 VAL A CA 1
ATOM 798 C C . VAL A 1 97 ? -11.932 -16.159 11.989 1.00 88.50 97 VAL A C 1
ATOM 800 O O . VAL A 1 97 ? -12.256 -16.018 13.164 1.00 88.50 97 VAL A O 1
ATOM 803 N N . ILE A 1 98 ? -12.159 -15.218 11.071 1.00 84.56 98 ILE A N 1
ATOM 804 C CA . ILE A 1 98 ? -12.584 -13.858 11.432 1.00 84.56 98 ILE A CA 1
ATOM 805 C C . ILE A 1 98 ? -14.003 -13.839 11.995 1.00 84.56 98 ILE A C 1
ATOM 807 O O . ILE A 1 98 ? -14.200 -13.273 13.062 1.00 84.56 98 ILE A O 1
ATOM 811 N N . ASP A 1 99 ? -14.960 -14.505 11.350 1.00 85.25 99 ASP A N 1
ATOM 812 C CA . ASP A 1 99 ? -16.361 -14.542 11.794 1.00 85.25 99 ASP A CA 1
ATOM 813 C C . ASP A 1 99 ? -16.522 -15.292 13.131 1.00 85.25 99 ASP A C 1
ATOM 815 O O . ASP A 1 99 ? -17.525 -15.139 13.828 1.00 85.25 99 ASP A O 1
ATOM 819 N N . LYS A 1 100 ? -15.510 -16.077 13.528 1.00 82.81 100 LYS A N 1
ATOM 820 C CA . LYS A 1 100 ? -15.446 -16.743 14.832 1.00 82.81 100 LYS A CA 1
ATOM 821 C C . LYS A 1 100 ? -14.885 -15.839 15.940 1.00 82.81 100 LYS A C 1
ATOM 823 O O . LYS A 1 100 ? -15.136 -16.103 17.112 1.00 82.81 100 LYS A O 1
ATOM 828 N N . ILE A 1 101 ? -14.122 -14.803 15.585 1.00 84.81 101 ILE A N 1
ATOM 829 C CA . ILE A 1 101 ? -13.466 -13.881 16.529 1.00 84.81 101 ILE A CA 1
ATOM 830 C C . ILE A 1 101 ? -14.211 -12.539 16.616 1.00 84.81 101 ILE A C 1
ATOM 832 O O . ILE A 1 101 ? -14.287 -11.950 17.691 1.00 84.81 101 ILE A O 1
ATOM 836 N N . ILE A 1 102 ? -14.748 -12.044 15.500 1.00 82.69 102 ILE A N 1
ATOM 837 C CA . ILE A 1 102 ? -15.336 -10.710 15.348 1.00 82.69 102 ILE A CA 1
ATOM 838 C C . ILE A 1 102 ? -16.775 -10.864 14.862 1.00 82.69 102 ILE A C 1
ATOM 840 O O . ILE A 1 102 ? -17.039 -11.590 13.908 1.00 82.69 102 ILE A O 1
ATOM 844 N N . THR A 1 103 ? -17.712 -10.153 15.491 1.00 77.56 103 THR A N 1
ATOM 845 C CA . THR A 1 103 ? -19.105 -10.108 15.034 1.00 77.56 103 THR A CA 1
ATOM 846 C C . THR A 1 103 ? -19.185 -9.404 13.677 1.00 77.56 103 THR A C 1
ATOM 848 O O . THR A 1 103 ? -18.821 -8.228 13.601 1.00 77.56 103 THR A O 1
ATOM 851 N N . PRO A 1 104 ? -19.661 -10.071 12.614 1.00 73.88 104 PRO A N 1
ATOM 852 C CA . PRO A 1 104 ? -19.678 -9.489 11.280 1.00 73.88 104 PRO A CA 1
ATOM 853 C C . PRO A 1 104 ? -20.789 -8.440 11.161 1.00 73.88 104 PRO A C 1
ATOM 855 O O . PRO A 1 104 ? -21.968 -8.772 11.043 1.00 73.88 104 PRO A O 1
ATOM 858 N N . ASP A 1 105 ? -20.416 -7.163 11.160 1.00 82.06 105 ASP A N 1
ATOM 859 C CA . ASP A 1 105 ? -21.303 -6.058 10.803 1.00 82.06 105 ASP A CA 1
ATOM 860 C C . ASP A 1 105 ? -21.135 -5.653 9.322 1.00 82.06 105 ASP A C 1
ATOM 862 O O . ASP A 1 105 ? -20.177 -6.033 8.639 1.00 82.06 105 ASP A O 1
ATOM 866 N N . LYS A 1 106 ? -22.100 -4.891 8.786 1.00 77.62 106 LYS A N 1
ATOM 867 C CA . LYS A 1 106 ? -22.087 -4.472 7.372 1.00 77.62 106 LYS A CA 1
ATOM 868 C C . LYS A 1 106 ? -20.847 -3.646 7.018 1.00 77.62 106 LYS A C 1
ATOM 870 O O . LYS A 1 106 ? -20.309 -3.828 5.931 1.00 77.62 106 LYS A O 1
ATOM 875 N N . LEU A 1 107 ? -20.395 -2.766 7.908 1.00 78.81 107 LEU A N 1
ATOM 876 C CA . LEU A 1 107 ? -19.235 -1.910 7.674 1.00 78.81 107 LEU A CA 1
ATOM 877 C C . LEU A 1 107 ? -17.953 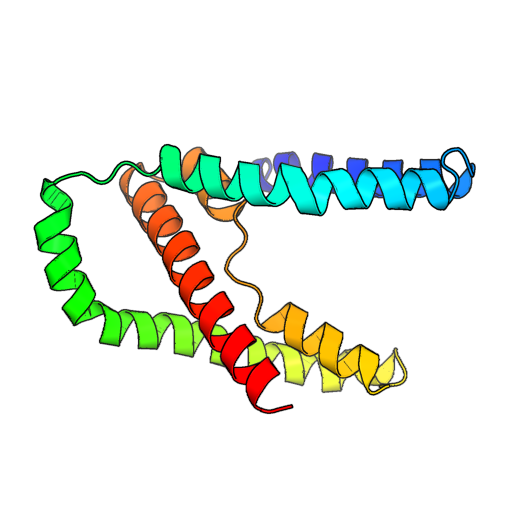-2.746 7.662 1.00 78.81 107 LEU A C 1
ATOM 879 O O . LEU A 1 107 ? -17.140 -2.592 6.750 1.00 78.81 107 LEU A O 1
ATOM 883 N N . PHE A 1 108 ? -17.811 -3.694 8.589 1.00 81.38 108 PHE A N 1
ATOM 884 C CA . PHE A 1 108 ? -16.674 -4.614 8.611 1.00 81.38 108 PHE A CA 1
ATOM 885 C C . PHE A 1 108 ? -16.559 -5.437 7.321 1.00 81.38 108 PHE A C 1
ATOM 887 O O . PHE A 1 108 ? -15.467 -5.564 6.767 1.00 81.38 108 PHE A O 1
ATOM 894 N N . ASN A 1 109 ? -17.679 -5.931 6.782 1.00 81.62 109 ASN A N 1
ATOM 895 C CA . ASN A 1 109 ? -17.679 -6.672 5.518 1.00 81.62 109 ASN A CA 1
ATOM 896 C C . ASN A 1 109 ? -17.180 -5.824 4.333 1.00 81.62 109 ASN A C 1
ATOM 898 O O . ASN A 1 109 ? -16.401 -6.325 3.522 1.00 81.62 109 ASN A O 1
ATOM 902 N N . TYR A 1 110 ? -17.569 -4.547 4.245 1.00 78.81 110 TYR A N 1
ATOM 903 C CA . TYR A 1 110 ? -17.084 -3.647 3.191 1.00 78.81 110 TYR A CA 1
ATOM 904 C C . TYR A 1 110 ? -15.598 -3.326 3.334 1.00 78.81 110 TYR A C 1
ATOM 906 O O . TYR A 1 110 ? -14.866 -3.341 2.343 1.00 78.81 110 TYR A O 1
ATOM 914 N N . VAL A 1 111 ? -15.132 -3.072 4.559 1.00 79.56 111 VAL A N 1
ATOM 915 C CA . VAL A 1 111 ? -13.712 -2.809 4.826 1.00 79.56 111 VAL A CA 1
ATOM 916 C C . VAL A 1 111 ? -12.870 -4.037 4.481 1.00 79.56 111 VAL A C 1
ATOM 918 O O . VAL A 1 111 ? -11.847 -3.906 3.811 1.00 79.56 111 VAL A O 1
ATOM 921 N N . TYR A 1 112 ? -13.325 -5.233 4.861 1.00 83.31 112 TYR A N 1
ATOM 922 C CA . TYR A 1 112 ? -12.639 -6.485 4.552 1.00 83.31 112 TYR A CA 1
ATOM 923 C C . TYR A 1 112 ? -12.575 -6.752 3.042 1.00 83.31 112 TYR A C 1
ATOM 925 O O . TYR A 1 112 ? -11.522 -7.092 2.514 1.00 83.31 112 TYR A O 1
ATOM 933 N N . PHE A 1 113 ? -13.677 -6.532 2.325 1.00 80.50 113 PHE A N 1
ATOM 934 C CA . PHE A 1 113 ? -13.717 -6.655 0.868 1.00 80.50 113 PHE A CA 1
ATOM 935 C C . PHE A 1 113 ? -12.783 -5.656 0.171 1.00 80.50 113 PHE A C 1
ATOM 937 O O . PHE A 1 113 ? -12.004 -6.038 -0.700 1.00 80.50 113 PHE A O 1
ATOM 944 N N . THR A 1 114 ? -12.806 -4.390 0.599 1.00 77.06 114 THR A N 1
ATOM 945 C CA . THR A 1 114 ? -11.928 -3.346 0.049 1.00 77.06 114 THR A CA 1
ATOM 946 C C . THR A 1 114 ? -10.458 -3.696 0.278 1.00 77.06 114 THR A C 1
ATOM 948 O O . THR A 1 114 ? -9.641 -3.543 -0.624 1.00 77.06 114 THR A O 1
ATOM 951 N N . PHE A 1 115 ? -10.129 -4.238 1.455 1.00 81.19 115 PHE A N 1
ATOM 952 C CA . PHE A 1 115 ? -8.793 -4.739 1.773 1.00 81.19 115 PHE A CA 1
ATOM 953 C C . PHE A 1 115 ? -8.334 -5.865 0.832 1.00 81.19 115 PHE A C 1
ATOM 955 O O . PHE A 1 115 ? -7.183 -5.857 0.403 1.00 81.19 115 PHE A O 1
ATOM 962 N N . LEU A 1 116 ? -9.214 -6.803 0.468 1.00 79.50 116 LEU A N 1
ATOM 963 C CA . LEU A 1 116 ? -8.872 -7.901 -0.448 1.00 79.50 116 LEU A CA 1
ATOM 964 C C . LEU A 1 116 ? -8.618 -7.434 -1.890 1.00 79.50 116 LEU A C 1
ATOM 966 O O . LEU A 1 116 ? -7.824 -8.043 -2.603 1.00 79.50 116 LEU A O 1
ATOM 970 N N . ILE A 1 117 ? -9.284 -6.366 -2.331 1.00 76.94 117 ILE A N 1
ATOM 971 C CA . ILE A 1 117 ? -9.198 -5.878 -3.718 1.00 76.94 117 ILE A CA 1
ATOM 972 C C . ILE A 1 117 ? -8.038 -4.900 -3.927 1.00 76.94 117 ILE A C 1
ATOM 974 O O . ILE A 1 117 ? -7.741 -4.554 -5.069 1.00 76.94 117 ILE A O 1
ATOM 978 N N . LEU A 1 118 ? -7.338 -4.481 -2.864 1.00 68.50 118 LEU A N 1
ATOM 979 C CA . LEU A 1 118 ? -6.220 -3.542 -2.982 1.00 68.50 118 LEU A CA 1
ATOM 980 C C . LEU A 1 118 ? -5.223 -3.970 -4.086 1.00 68.50 118 LEU A C 1
ATOM 982 O O . LEU A 1 118 ? -4.913 -5.163 -4.225 1.00 68.50 118 LEU A O 1
ATOM 986 N N . PRO A 1 119 ? -4.698 -3.019 -4.884 1.00 65.69 119 PRO A N 1
ATOM 987 C CA . PRO A 1 119 ? -3.661 -3.316 -5.866 1.00 65.69 119 PRO A CA 1
ATOM 988 C C . PRO A 1 119 ? -2.397 -3.860 -5.189 1.00 65.69 119 PRO A C 1
ATOM 990 O O . PRO A 1 119 ? -2.226 -3.750 -3.972 1.00 65.69 119 PRO A O 1
ATOM 993 N N . ILE A 1 120 ? -1.505 -4.464 -5.985 1.00 66.44 120 ILE A N 1
ATOM 994 C CA . ILE A 1 120 ? -0.215 -4.942 -5.468 1.00 66.44 120 ILE A CA 1
ATOM 995 C C . ILE A 1 120 ? 0.500 -3.785 -4.763 1.00 66.44 120 ILE A C 1
ATOM 997 O O . ILE A 1 120 ? 0.530 -2.660 -5.259 1.00 66.44 120 ILE A O 1
ATOM 1001 N N . LEU A 1 121 ? 1.057 -4.078 -3.587 1.00 66.50 121 LEU A N 1
ATOM 1002 C CA . LEU A 1 121 ? 1.757 -3.104 -2.758 1.00 66.50 121 LEU A CA 1
ATOM 1003 C C . LEU A 1 121 ? 2.882 -2.429 -3.554 1.00 66.50 121 LEU A C 1
ATOM 1005 O O . LEU A 1 121 ? 3.766 -3.102 -4.079 1.00 66.50 121 LEU A O 1
ATOM 1009 N N . PHE A 1 122 ? 2.908 -1.095 -3.546 1.00 65.56 122 PHE A N 1
ATOM 1010 C CA . PHE A 1 122 ? 3.976 -0.290 -4.158 1.00 65.56 122 PHE A CA 1
ATOM 1011 C C . PHE A 1 122 ? 5.366 -0.545 -3.562 1.00 65.56 122 PHE A C 1
ATOM 1013 O O . PHE A 1 122 ? 6.374 -0.189 -4.165 1.00 65.56 122 PHE A O 1
ATOM 1020 N N . SER A 1 123 ? 5.441 -1.169 -2.386 1.00 63.47 123 SER A N 1
ATOM 1021 C CA . SER A 1 123 ? 6.710 -1.603 -1.810 1.00 63.47 123 SER A CA 1
ATOM 1022 C C . SER A 1 123 ? 7.317 -2.791 -2.557 1.00 63.47 123 SER A C 1
ATOM 1024 O O . SER A 1 123 ? 8.534 -2.930 -2.556 1.00 63.47 123 SER A O 1
ATOM 1026 N N . LEU A 1 124 ? 6.519 -3.629 -3.228 1.00 67.88 124 LEU A N 1
ATOM 1027 C CA . LEU A 1 124 ? 7.005 -4.838 -3.896 1.00 67.88 124 LEU A CA 1
ATOM 1028 C C . LEU A 1 124 ? 8.052 -4.539 -4.997 1.00 67.88 124 LEU A C 1
ATOM 1030 O O . LEU A 1 124 ? 9.115 -5.154 -4.939 1.00 67.88 124 LEU A O 1
ATOM 1034 N N . PRO A 1 125 ? 7.862 -3.564 -5.916 1.00 65.19 125 PRO A N 1
ATOM 1035 C CA . PRO A 1 125 ? 8.909 -3.140 -6.851 1.00 65.19 125 PRO A CA 1
ATOM 1036 C C . PRO A 1 125 ? 10.206 -2.687 -6.168 1.00 65.19 125 PRO A C 1
ATOM 1038 O O . PRO A 1 125 ? 11.289 -2.934 -6.687 1.00 65.19 125 PRO A O 1
ATOM 1041 N N . ILE A 1 126 ? 10.115 -2.050 -4.993 1.00 65.69 126 ILE A N 1
ATOM 1042 C CA . ILE A 1 126 ? 11.282 -1.587 -4.221 1.00 65.69 126 ILE A CA 1
ATOM 1043 C C . ILE A 1 126 ? 12.046 -2.777 -3.626 1.00 65.69 126 ILE A C 1
ATOM 1045 O O . ILE A 1 126 ? 13.269 -2.773 -3.589 1.00 65.69 126 ILE A O 1
ATOM 1049 N N . PHE A 1 127 ? 11.343 -3.816 -3.182 1.00 66.25 127 PHE A N 1
ATOM 1050 C CA . PHE A 1 127 ? 11.985 -5.045 -2.719 1.00 66.25 127 PHE A CA 1
ATOM 1051 C C . PHE A 1 127 ? 12.616 -5.823 -3.873 1.00 66.25 127 PHE A C 1
ATOM 1053 O O . PHE A 1 127 ? 13.757 -6.265 -3.775 1.00 66.25 127 PHE A O 1
ATOM 1060 N N . VAL A 1 128 ? 11.899 -5.974 -4.985 1.00 66.94 128 VAL A N 1
ATOM 1061 C CA . VAL A 1 128 ? 12.405 -6.703 -6.155 1.00 66.94 128 VAL A CA 1
ATOM 1062 C C . VAL A 1 128 ? 13.593 -5.971 -6.781 1.00 66.94 128 VAL A C 1
ATOM 1064 O O . VAL A 1 128 ? 14.540 -6.632 -7.188 1.00 66.94 128 VAL A O 1
ATOM 1067 N N . SER A 1 129 ? 13.631 -4.634 -6.741 1.00 66.75 129 SER A N 1
ATOM 1068 C CA . SER A 1 129 ? 14.800 -3.863 -7.188 1.00 66.75 129 SER A CA 1
ATOM 1069 C C . SER A 1 129 ? 16.057 -4.083 -6.345 1.00 66.75 129 SER A C 1
ATOM 1071 O O . SER A 1 129 ? 17.165 -3.906 -6.850 1.00 66.75 129 SER A O 1
ATOM 1073 N N . GLN A 1 130 ? 15.909 -4.488 -5.080 1.00 68.25 130 GLN A N 1
ATOM 1074 C CA . GLN A 1 130 ? 17.035 -4.774 -4.189 1.00 68.25 130 GLN A CA 1
ATOM 1075 C C . GLN A 1 130 ? 17.577 -6.202 -4.323 1.00 68.25 130 GLN A C 1
ATOM 1077 O O . GLN A 1 130 ? 18.760 -6.416 -4.062 1.00 68.25 130 GLN A O 1
ATOM 1082 N N . TYR A 1 131 ? 16.740 -7.171 -4.709 1.00 71.75 131 TYR A N 1
ATOM 1083 C CA . TYR A 1 131 ? 17.097 -8.600 -4.693 1.00 71.75 131 TYR A CA 1
ATOM 1084 C C . TYR A 1 131 ? 17.019 -9.299 -6.060 1.00 71.75 131 TYR A C 1
ATOM 1086 O O . TYR A 1 131 ? 17.486 -10.430 -6.182 1.00 71.75 131 TYR A O 1
ATOM 1094 N N . GLY A 1 132 ? 16.420 -8.666 -7.069 1.00 69.62 132 GLY A N 1
ATOM 1095 C CA . GLY A 1 132 ? 16.168 -9.234 -8.394 1.00 69.62 132 GLY A CA 1
ATOM 1096 C C . GLY A 1 132 ? 17.065 -8.670 -9.493 1.00 69.62 132 GLY A C 1
ATOM 1097 O O . GLY A 1 132 ? 17.928 -7.819 -9.266 1.00 69.62 132 GLY A O 1
ATOM 1098 N N . THR A 1 133 ? 16.858 -9.150 -10.720 1.00 73.75 133 THR A N 1
ATOM 1099 C CA . THR A 1 133 ? 17.503 -8.562 -11.897 1.00 73.75 133 THR A CA 1
ATOM 1100 C C . THR A 1 133 ? 16.790 -7.273 -12.323 1.00 73.75 133 THR A C 1
ATOM 1102 O O . THR A 1 133 ? 15.648 -7.001 -11.937 1.00 73.75 133 THR A O 1
ATOM 1105 N N . LYS A 1 134 ? 17.458 -6.445 -13.140 1.00 68.38 134 LYS A N 1
ATOM 1106 C CA . LYS A 1 134 ? 16.846 -5.220 -13.688 1.00 68.38 134 LYS A CA 1
ATOM 1107 C C . LYS A 1 134 ? 15.569 -5.521 -14.483 1.00 68.38 134 LYS A C 1
ATOM 1109 O O . LYS A 1 134 ? 14.622 -4.749 -14.415 1.00 68.38 134 LYS A O 1
ATOM 1114 N N . GLU A 1 135 ? 15.528 -6.663 -15.166 1.00 67.88 135 GLU A N 1
ATOM 1115 C CA . GLU A 1 135 ? 14.366 -7.121 -15.931 1.00 67.88 135 GLU A CA 1
ATOM 1116 C C . GLU A 1 135 ? 13.181 -7.475 -15.017 1.00 67.88 135 GLU A C 1
ATOM 1118 O O . GLU A 1 135 ? 12.078 -6.977 -15.233 1.00 67.88 135 GLU A O 1
ATOM 1123 N N . ASP A 1 136 ? 13.412 -8.218 -13.926 1.00 64.69 136 ASP A N 1
ATOM 1124 C CA . ASP A 1 136 ? 12.367 -8.542 -12.936 1.00 64.69 136 ASP A CA 1
ATOM 1125 C C . ASP A 1 136 ? 11.776 -7.282 -12.288 1.00 64.69 136 ASP A C 1
ATOM 1127 O O . ASP A 1 136 ? 10.575 -7.183 -12.034 1.00 64.69 136 ASP A O 1
ATOM 1131 N N . THR A 1 137 ? 12.631 -6.292 -12.039 1.00 64.88 137 THR A N 1
ATOM 1132 C CA . THR A 1 137 ? 12.238 -5.016 -11.434 1.00 64.88 137 THR A CA 1
ATOM 1133 C C . THR A 1 137 ? 11.322 -4.218 -12.355 1.00 64.88 137 THR A C 1
ATOM 1135 O O . THR A 1 137 ? 10.303 -3.684 -11.916 1.00 64.88 137 THR A O 1
ATOM 1138 N N . GLU A 1 138 ? 11.672 -4.150 -13.639 1.00 65.31 138 GLU A N 1
ATOM 1139 C CA . GLU A 1 138 ? 10.875 -3.469 -14.657 1.00 65.31 138 GLU A CA 1
ATOM 1140 C C . GLU A 1 138 ? 9.531 -4.175 -14.886 1.00 65.31 138 GLU A C 1
ATOM 1142 O O . GLU A 1 138 ? 8.499 -3.506 -14.985 1.00 65.31 138 GLU A O 1
ATOM 1147 N N . LEU A 1 139 ? 9.509 -5.514 -14.886 1.00 65.12 139 LEU A N 1
ATOM 1148 C CA . LEU A 1 139 ? 8.277 -6.303 -14.992 1.00 65.12 139 LEU A CA 1
ATOM 1149 C C . LEU A 1 139 ? 7.324 -6.041 -13.819 1.00 65.12 139 LEU A C 1
ATOM 1151 O O . LEU A 1 139 ? 6.153 -5.721 -14.037 1.00 65.12 139 LEU A O 1
ATOM 1155 N N . VAL A 1 140 ? 7.824 -6.113 -12.582 1.00 65.38 140 VAL A N 1
ATOM 1156 C CA . VAL A 1 140 ? 7.007 -5.899 -11.378 1.00 65.38 140 VAL A CA 1
ATOM 1157 C C . VAL A 1 140 ? 6.524 -4.451 -11.282 1.00 65.38 140 VAL A C 1
ATOM 1159 O O . VAL A 1 140 ? 5.370 -4.214 -10.927 1.00 65.38 140 VAL A O 1
ATOM 1162 N N . ASN A 1 141 ? 7.357 -3.467 -11.636 1.00 65.38 141 ASN A N 1
ATOM 1163 C CA . ASN A 1 141 ? 6.944 -2.061 -11.635 1.00 65.38 141 ASN A CA 1
ATOM 1164 C C . ASN A 1 141 ? 5.784 -1.814 -12.617 1.00 65.38 141 ASN A C 1
ATOM 1166 O O . ASN A 1 141 ? 4.775 -1.203 -12.258 1.00 65.38 141 ASN A O 1
ATOM 1170 N N . ASN A 1 142 ? 5.881 -2.372 -13.827 1.00 65.06 142 ASN A N 1
ATOM 1171 C CA . ASN A 1 142 ? 4.817 -2.284 -14.824 1.00 65.06 142 ASN A CA 1
ATOM 1172 C C . ASN A 1 142 ? 3.531 -2.995 -14.360 1.00 65.06 142 ASN A C 1
ATOM 1174 O O . ASN A 1 142 ? 2.437 -2.463 -14.556 1.00 65.06 142 ASN A O 1
ATOM 1178 N N . GLU A 1 143 ? 3.636 -4.148 -13.691 1.00 66.56 143 GLU A N 1
ATOM 1179 C CA . GLU A 1 143 ? 2.484 -4.875 -13.139 1.00 66.56 143 GLU A CA 1
ATOM 1180 C C . GLU A 1 143 ? 1.749 -4.077 -12.050 1.00 66.56 143 GLU A C 1
ATOM 1182 O O . GLU A 1 143 ? 0.515 -4.004 -12.055 1.00 66.56 143 GLU A O 1
ATOM 1187 N N . VAL A 1 144 ? 2.482 -3.438 -11.131 1.00 64.69 144 VAL A N 1
ATOM 1188 C CA . VAL A 1 144 ? 1.887 -2.626 -10.057 1.00 64.69 144 VAL A CA 1
ATOM 1189 C C . VAL A 1 144 ? 1.075 -1.472 -10.624 1.00 64.69 144 VAL A C 1
ATOM 1191 O O . VAL A 1 144 ? -0.079 -1.277 -10.22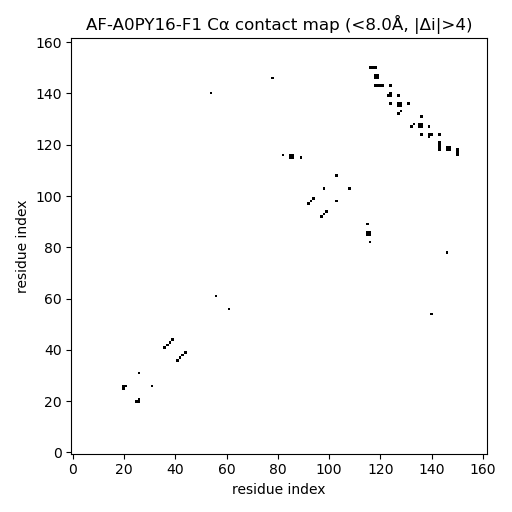2 1.00 64.69 144 VAL A O 1
ATOM 1194 N N . VAL A 1 145 ? 1.646 -0.741 -11.581 1.00 63.50 145 VAL A N 1
ATOM 1195 C CA . VAL A 1 145 ? 0.981 0.389 -12.238 1.00 63.50 145 VAL A CA 1
ATOM 1196 C C . VAL A 1 145 ? -0.295 -0.079 -12.936 1.00 63.50 145 VAL A C 1
ATOM 1198 O O . VAL A 1 145 ? -1.366 0.497 -12.731 1.00 63.50 145 VAL A O 1
ATOM 1201 N N . LEU A 1 146 ? -0.217 -1.174 -13.692 1.00 61.66 146 LEU A N 1
ATOM 1202 C CA . LEU A 1 146 ? -1.353 -1.686 -14.451 1.00 61.66 146 LEU A CA 1
ATOM 1203 C C . LEU A 1 146 ? -2.466 -2.218 -13.532 1.00 61.66 146 LEU A C 1
ATOM 1205 O O . LEU A 1 146 ? -3.641 -1.912 -13.744 1.00 61.66 146 LEU A O 1
ATOM 1209 N N . SER A 1 147 ? -2.111 -2.928 -12.453 1.00 60.19 147 SER A N 1
ATOM 1210 C CA . SER A 1 147 ? -3.089 -3.394 -11.458 1.00 60.19 147 SER A CA 1
ATOM 1211 C C . SER A 1 147 ? -3.754 -2.236 -10.707 1.00 60.19 147 SER A C 1
ATOM 1213 O O . SER A 1 147 ? -4.937 -2.322 -10.382 1.00 60.19 147 SER A O 1
ATOM 1215 N N . THR A 1 148 ? -3.027 -1.136 -10.480 1.00 67.19 148 THR A N 1
ATOM 1216 C CA . THR A 1 148 ? -3.562 0.075 -9.839 1.00 67.19 148 THR A CA 1
ATOM 1217 C C . THR A 1 148 ? -4.649 0.706 -10.700 1.00 67.19 148 THR A C 1
ATOM 1219 O O . THR A 1 148 ? -5.735 0.993 -10.198 1.00 67.19 148 THR A O 1
ATOM 1222 N N . VAL A 1 149 ? -4.404 0.850 -12.006 1.00 65.25 149 VAL A N 1
ATOM 1223 C CA . VAL A 1 149 ? -5.400 1.379 -12.950 1.00 65.25 149 VAL A CA 1
ATOM 1224 C C . VAL A 1 149 ? -6.651 0.495 -12.976 1.00 65.25 149 VAL A C 1
ATOM 1226 O O . VAL A 1 149 ? -7.763 1.008 -12.861 1.00 65.25 149 VAL A O 1
ATOM 1229 N N . VAL A 1 150 ? -6.491 -0.832 -13.046 1.00 63.59 150 VAL A N 1
ATOM 1230 C CA . VAL A 1 150 ? -7.627 -1.772 -13.027 1.00 63.59 150 VAL A CA 1
ATOM 1231 C C . VAL A 1 150 ? -8.409 -1.688 -11.714 1.00 63.59 150 VAL A C 1
ATOM 1233 O O . VAL A 1 150 ? -9.636 -1.632 -11.749 1.00 63.59 150 VAL A O 1
ATOM 1236 N N . CYS A 1 151 ? -7.734 -1.627 -10.562 1.00 62.03 151 CYS A N 1
ATOM 1237 C CA . CYS A 1 151 ? -8.401 -1.504 -9.262 1.00 62.03 151 CYS A CA 1
ATOM 1238 C C . CYS A 1 151 ? -9.214 -0.213 -9.154 1.00 62.03 151 CYS A C 1
ATOM 1240 O O . CYS A 1 151 ? -10.332 -0.251 -8.650 1.00 62.03 151 CYS A O 1
ATOM 1242 N N . ILE A 1 152 ? -8.692 0.910 -9.658 1.00 67.88 152 ILE A N 1
ATOM 1243 C CA . ILE A 1 152 ? -9.426 2.181 -9.691 1.00 67.88 152 ILE A CA 1
ATOM 1244 C C . ILE A 1 152 ? -10.702 2.034 -10.529 1.00 67.88 152 ILE A C 1
ATOM 1246 O O . ILE A 1 152 ? -11.777 2.413 -10.073 1.00 67.88 152 ILE A O 1
ATOM 1250 N N . VAL A 1 153 ? -10.613 1.431 -11.718 1.00 67.19 153 VAL A N 1
ATOM 1251 C CA . VAL A 1 153 ? -11.777 1.214 -12.595 1.00 67.19 153 VAL A CA 1
ATOM 1252 C C . VAL A 1 153 ? -12.812 0.287 -11.945 1.00 67.19 153 VAL A C 1
ATOM 1254 O O . VAL A 1 153 ? -14.001 0.603 -11.950 1.00 67.19 153 VAL A O 1
ATOM 1257 N N . VAL A 1 154 ? -12.381 -0.827 -11.345 1.00 64.94 154 VAL A N 1
ATOM 1258 C CA . VAL A 1 154 ? -13.266 -1.776 -10.642 1.00 64.94 154 VAL A CA 1
ATOM 1259 C C . VAL A 1 154 ? -13.929 -1.121 -9.432 1.00 64.94 154 VAL A C 1
ATOM 1261 O O . VAL A 1 154 ? -15.127 -1.294 -9.223 1.00 64.94 154 VAL A O 1
ATOM 1264 N N . PHE A 1 155 ? -13.178 -0.340 -8.656 1.00 63.78 155 PHE A N 1
ATOM 1265 C CA . PHE A 1 155 ? -13.706 0.386 -7.505 1.00 63.78 155 PHE A CA 1
ATOM 1266 C C . PHE A 1 155 ? -14.755 1.420 -7.924 1.00 63.78 155 PHE A C 1
ATOM 1268 O O . PHE A 1 155 ? -15.834 1.463 -7.342 1.00 63.78 155 PHE A O 1
ATOM 1275 N N . ILE A 1 156 ? -14.483 2.201 -8.975 1.00 67.25 156 ILE A N 1
ATOM 1276 C CA . ILE A 1 156 ? -15.454 3.150 -9.536 1.00 67.25 156 ILE A CA 1
ATOM 1277 C C . ILE A 1 156 ? -16.712 2.407 -10.017 1.00 67.25 156 ILE A C 1
ATOM 1279 O O . ILE A 1 156 ? -17.823 2.833 -9.711 1.00 67.25 156 ILE A O 1
ATOM 1283 N N . GLY A 1 157 ? -16.556 1.271 -10.705 1.00 67.75 157 GLY A N 1
ATOM 1284 C CA . GLY A 1 157 ? -17.674 0.418 -11.124 1.00 67.75 157 GLY A CA 1
ATOM 1285 C C . GLY A 1 157 ? -18.521 -0.093 -9.956 1.00 67.75 157 GLY A C 1
ATOM 1286 O O . GLY A 1 157 ? -19.745 -0.026 -10.012 1.00 67.75 157 GLY A O 1
ATOM 1287 N N . PHE A 1 158 ? -17.879 -0.544 -8.878 1.00 64.88 158 PHE A N 1
ATOM 1288 C CA . PHE A 1 158 ? -18.550 -0.985 -7.655 1.00 64.88 158 PHE A CA 1
ATOM 1289 C C . PHE A 1 158 ? -19.328 0.150 -6.980 1.00 64.88 158 PHE A C 1
ATOM 1291 O O . PHE A 1 158 ? -20.477 -0.044 -6.597 1.00 64.88 158 PHE A O 1
ATOM 1298 N N . VAL A 1 159 ? -18.731 1.342 -6.876 1.00 63.44 159 VAL A N 1
ATOM 1299 C CA . VAL A 1 159 ? -19.387 2.517 -6.283 1.00 63.44 159 VAL A CA 1
ATOM 1300 C C . VAL A 1 159 ? -20.601 2.959 -7.102 1.00 63.44 159 VAL A C 1
ATOM 1302 O O . VAL A 1 159 ? -21.597 3.346 -6.512 1.00 63.44 159 VAL A O 1
ATOM 1305 N N . MET A 1 160 ? -20.561 2.871 -8.436 1.00 58.66 160 MET A N 1
ATOM 1306 C CA . MET A 1 160 ? -21.708 3.216 -9.295 1.00 58.66 160 MET A CA 1
ATOM 1307 C C . MET A 1 160 ? -22.866 2.204 -9.237 1.00 58.66 160 MET A C 1
ATOM 1309 O O . MET A 1 160 ? -23.961 2.516 -9.699 1.00 58.66 160 MET A O 1
ATOM 1313 N N . MET A 1 161 ? -22.631 0.989 -8.732 1.00 56.88 161 MET A N 1
ATOM 1314 C CA . MET A 1 161 ? -23.665 -0.040 -8.553 1.00 56.88 161 MET A CA 1
ATOM 1315 C C . MET A 1 161 ? -24.388 0.047 -7.198 1.00 56.88 161 MET A C 1
ATOM 1317 O O . MET A 1 161 ? -25.366 -0.675 -6.995 1.00 56.88 161 MET A O 1
ATOM 1321 N N . ILE A 1 162 ? -23.900 0.889 -6.284 1.00 51.09 162 ILE A N 1
ATOM 1322 C CA . ILE A 1 162 ? -24.473 1.163 -4.957 1.00 51.09 162 ILE A CA 1
ATOM 1323 C C . ILE A 1 162 ? -25.275 2.461 -5.011 1.00 51.09 162 ILE A C 1
ATOM 1325 O O . ILE A 1 162 ? -26.355 2.487 -4.378 1.00 51.09 162 ILE A O 1
#

Foldseek 3Di:
DVVVVVVVVVVVVVVVVVVVCVVVCVDPPVNVVVVVCCCVVPVVVVLVVVLVVPQDPDPVCVVVVVVVVVVVVVVVVVLVVQLVCLVVVLVVCCVPPVVVPDPDDPVNVVVSNLVSLDADDPCVLVVCVVPHDPVSSNVVSVRRNVSNVVSVVVVVVVVVVD

Sequence (162 aa):
MSDIVSNVIPIVLLICFGYFIRYKDMLTEDVMKGIKKIVIDISLPAILFITFVNMEIRKEYFVIMIATVFLLFAFYFFVAIRLTVILVVGYLFKFFVIDKIITPDKLFNYVYFTFLILPILFSLPIFVSQYGTKEDTELVNNEVVLSTVVCIVVFIGFVMMI

Mean predicted aligned error: 13.07 Å

pLDDT: mean 72.39, std 11.87, range [48.59, 90.5]

Solvent-accessible surface area (backbone atoms only — not comparable to full-atom values): 9063 Å² total; per-residue (Å²): 116,70,66,60,50,67,61,47,49,61,54,53,51,49,52,54,48,53,50,51,42,57,75,66,60,74,59,52,72,68,55,52,52,51,54,50,47,48,44,60,74,46,48,50,55,47,50,54,49,51,55,58,69,71,52,80,83,55,74,83,48,48,64,52,45,56,55,40,57,66,38,38,64,59,46,49,47,50,52,47,48,51,50,49,50,42,48,52,52,47,52,52,47,36,63,74,47,44,59,75,75,42,86,86,43,76,67,56,53,53,54,53,52,53,63,60,59,55,46,64,62,81,59,51,35,60,52,36,56,74,77,50,50,74,64,58,20,54,53,44,43,52,49,35,55,53,39,41,55,52,38,54,54,52,50,53,54,55,59,74,75,107

Secondary structure (DSSP, 8-state):
-HHHHHHHHHHHHHHHHHHHHHHTT-S-HHHHHHHHHHIIIIIHHHHHHHHHHT----THHHHHHHHHHHTHHHHHHHHHHHHHHHHHHHHHHIIIIIHHHS---HHHHHHHHHHHHPPPPTHHHHHHHHHS-HHHHHHHHHHHHHHHHHHHHHHHHHHHT-

Radius of gyration: 19.28 Å; Cα contacts (8 Å, |Δi|>4): 46; chains: 1; bounding box: 43×37×56 Å